Protein AF-A0A0Q4EYF9-F1 (afdb_monomer_lite)

Structure (mmCIF, N/CA/C/O backbone):
data_AF-A0A0Q4EYF9-F1
#
_entry.id   AF-A0A0Q4EYF9-F1
#
loop_
_atom_site.group_PDB
_atom_site.id
_atom_site.type_symbol
_atom_site.label_atom_id
_atom_site.label_alt_id
_atom_site.label_comp_id
_atom_site.label_asym_id
_atom_site.label_entity_id
_atom_site.label_seq_id
_atom_site.pdbx_PDB_ins_code
_atom_site.Cartn_x
_atom_site.Cartn_y
_atom_site.Cartn_z
_atom_site.occupancy
_atom_site.B_iso_or_equiv
_atom_site.auth_seq_id
_atom_site.auth_comp_id
_atom_site.auth_asym_id
_atom_site.auth_atom_id
_atom_site.pdbx_PDB_model_num
ATOM 1 N N . MET A 1 1 ? 10.839 -19.754 -14.625 1.00 49.28 1 MET A N 1
ATOM 2 C CA . MET A 1 1 ? 10.284 -20.472 -13.452 1.00 49.28 1 MET A CA 1
ATOM 3 C C . MET A 1 1 ? 11.012 -19.966 -12.210 1.00 49.28 1 MET A C 1
ATOM 5 O O . MET A 1 1 ? 12.234 -20.038 -12.202 1.00 49.28 1 MET A O 1
ATOM 9 N N . MET A 1 2 ? 10.324 -19.394 -11.211 1.00 56.84 2 MET A N 1
ATOM 10 C CA . MET A 1 2 ? 10.989 -18.955 -9.967 1.00 56.84 2 MET A CA 1
ATOM 11 C C . MET A 1 2 ? 11.640 -20.159 -9.274 1.00 56.84 2 MET A C 1
ATOM 13 O O . MET A 1 2 ? 10.996 -21.193 -9.101 1.00 56.84 2 MET A O 1
ATOM 17 N N . GLN A 1 3 ? 12.909 -20.034 -8.874 1.00 73.81 3 GLN A N 1
ATOM 18 C CA . GLN A 1 3 ? 13.609 -21.098 -8.151 1.00 73.81 3 GLN A CA 1
ATOM 19 C C . GLN A 1 3 ? 12.889 -21.419 -6.822 1.00 73.81 3 GLN A C 1
ATOM 21 O O . GLN A 1 3 ? 12.467 -20.494 -6.123 1.00 73.81 3 GLN A O 1
ATOM 26 N N . PRO A 1 4 ? 12.793 -22.698 -6.404 1.00 75.44 4 PRO A N 1
ATOM 27 C CA . PRO A 1 4 ? 12.053 -23.109 -5.202 1.00 7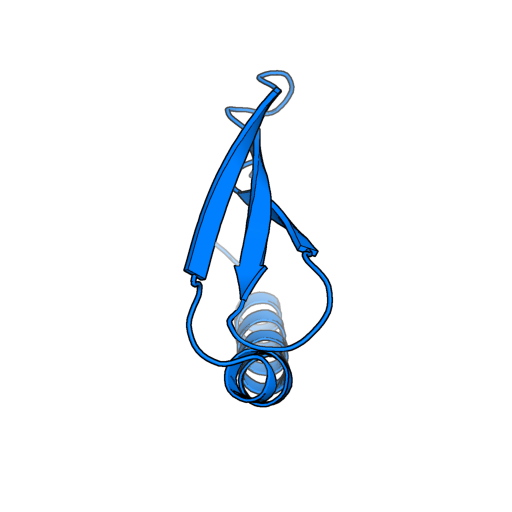5.44 4 PRO A CA 1
ATOM 28 C C . PRO A 1 4 ? 12.460 -22.373 -3.917 1.00 75.44 4 PRO A C 1
ATOM 30 O O . PRO A 1 4 ? 11.618 -22.070 -3.072 1.00 75.44 4 PRO A O 1
ATOM 33 N N . LYS A 1 5 ? 13.749 -22.031 -3.788 1.00 72.75 5 LYS A N 1
ATOM 34 C CA . LYS A 1 5 ? 14.285 -21.254 -2.659 1.00 72.75 5 LYS A CA 1
ATOM 35 C C . LYS A 1 5 ? 13.768 -19.814 -2.639 1.00 72.75 5 LYS A C 1
ATOM 37 O O . LYS A 1 5 ? 13.454 -19.303 -1.569 1.00 72.75 5 LYS A O 1
ATOM 42 N N . LEU A 1 6 ? 13.629 -19.191 -3.809 1.00 68.31 6 LEU A N 1
ATOM 43 C CA . LEU A 1 6 ? 13.081 -17.842 -3.936 1.00 68.31 6 LEU A CA 1
ATOM 44 C C . LEU A 1 6 ? 11.599 -17.831 -3.549 1.00 68.31 6 LEU A C 1
ATOM 46 O O . LEU A 1 6 ? 11.176 -16.997 -2.759 1.00 68.31 6 LEU A O 1
ATOM 50 N N . LEU A 1 7 ? 10.830 -18.826 -4.003 1.00 76.44 7 LEU A N 1
ATOM 51 C CA . LEU A 1 7 ? 9.425 -18.969 -3.617 1.00 76.44 7 LEU A CA 1
ATOM 52 C C . LEU A 1 7 ? 9.255 -19.170 -2.100 1.00 76.44 7 LEU A C 1
ATOM 54 O O . LEU A 1 7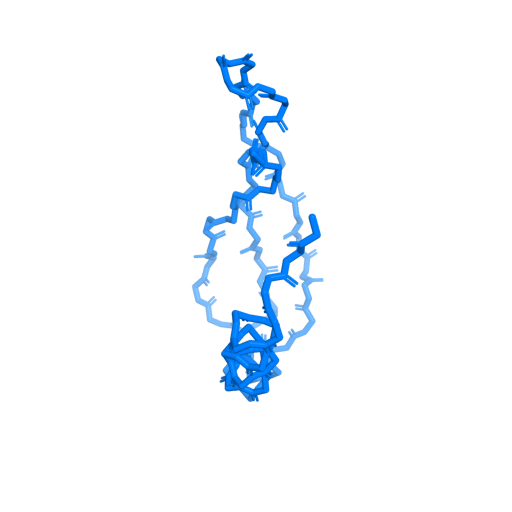 ? 8.354 -18.587 -1.498 1.00 76.44 7 LEU A O 1
ATOM 58 N N . ALA A 1 8 ? 10.116 -19.973 -1.468 1.00 78.75 8 ALA A N 1
ATOM 59 C CA . ALA A 1 8 ? 10.098 -20.176 -0.019 1.00 78.75 8 ALA A CA 1
ATOM 60 C C . ALA A 1 8 ? 10.434 -18.888 0.756 1.00 78.75 8 ALA A C 1
ATOM 62 O O . ALA A 1 8 ? 9.747 -18.563 1.727 1.00 78.75 8 ALA A O 1
ATOM 63 N N . ALA A 1 9 ? 11.432 -18.128 0.295 1.00 73.88 9 ALA A N 1
ATOM 64 C CA . ALA A 1 9 ? 11.793 -16.836 0.874 1.00 73.88 9 ALA A CA 1
ATOM 65 C C . ALA A 1 9 ? 10.647 -15.817 0.751 1.00 73.88 9 ALA A C 1
ATOM 67 O O . ALA A 1 9 ? 10.268 -15.203 1.750 1.00 73.88 9 ALA A O 1
ATOM 68 N N . CYS A 1 10 ? 10.016 -15.713 -0.425 1.00 73.38 10 CYS A N 1
ATOM 69 C CA . CYS A 1 10 ? 8.856 -14.845 -0.635 1.00 73.38 10 CYS A CA 1
ATOM 70 C C . CYS A 1 10 ? 7.690 -15.220 0.294 1.00 73.38 10 CYS A C 1
ATOM 72 O O . CYS A 1 10 ? 7.110 -14.348 0.938 1.00 73.38 10 CYS A O 1
ATOM 74 N N . LYS A 1 11 ? 7.385 -16.517 0.443 1.00 75.62 11 LYS A N 1
ATOM 75 C CA . LYS A 1 11 ? 6.340 -16.997 1.368 1.00 75.62 11 LYS A CA 1
ATOM 76 C C . LYS A 1 11 ? 6.652 -16.655 2.830 1.00 75.62 11 LYS A C 1
ATOM 78 O O . LYS A 1 11 ? 5.761 -16.215 3.558 1.00 75.62 11 LYS A O 1
ATOM 83 N N . GLN A 1 12 ? 7.908 -16.802 3.262 1.00 77.06 12 GLN A N 1
ATOM 84 C CA . GLN A 1 12 ? 8.334 -16.389 4.604 1.00 77.06 12 GLN A CA 1
ATOM 85 C C . GLN A 1 12 ? 8.211 -14.876 4.814 1.00 77.06 12 GLN A C 1
ATOM 87 O O . GLN A 1 12 ? 7.780 -14.446 5.884 1.00 77.06 12 GLN A O 1
ATOM 92 N N . GLN A 1 13 ? 8.558 -14.064 3.814 1.00 70.31 13 GLN A N 1
ATOM 93 C CA . GLN A 1 13 ? 8.396 -12.611 3.889 1.00 70.31 13 GLN A CA 1
ATOM 94 C C . GLN A 1 13 ? 6.917 -12.218 3.965 1.00 70.31 13 GLN A C 1
ATOM 96 O O . GLN A 1 13 ? 6.544 -11.440 4.840 1.00 70.31 13 GLN A O 1
ATOM 101 N N . MET A 1 14 ? 6.054 -12.820 3.142 1.00 71.06 14 MET A N 1
ATOM 102 C CA . MET A 1 14 ? 4.604 -12.599 3.184 1.00 71.06 14 MET A CA 1
ATOM 103 C C . MET A 1 14 ? 4.002 -12.908 4.557 1.00 71.06 14 MET A C 1
ATOM 105 O O . MET A 1 14 ? 3.251 -12.095 5.097 1.00 71.06 14 MET A O 1
ATOM 109 N N . SER A 1 15 ? 4.380 -14.034 5.169 1.00 67.81 15 SER A N 1
ATOM 110 C CA . SER A 1 15 ? 3.898 -14.400 6.507 1.00 67.81 15 SER A CA 1
ATOM 111 C C . SER A 1 15 ? 4.317 -13.394 7.586 1.00 67.81 15 SER A C 1
ATOM 113 O O . SER A 1 15 ? 3.596 -13.221 8.567 1.00 67.81 15 SER A O 1
ATOM 115 N N . LYS A 1 16 ? 5.459 -12.717 7.416 1.00 71.31 16 LYS A N 1
ATOM 116 C CA . LYS A 1 16 ? 5.944 -11.672 8.333 1.00 71.31 16 LYS A CA 1
ATOM 117 C C . LYS A 1 16 ? 5.304 -10.306 8.074 1.00 71.31 16 LYS A C 1
ATOM 119 O O . LYS A 1 16 ? 5.286 -9.473 8.975 1.00 71.31 16 LYS A O 1
ATOM 124 N N . MET A 1 17 ? 4.753 -10.078 6.880 1.00 66.88 17 MET A N 1
ATOM 125 C CA . MET A 1 17 ? 4.011 -8.856 6.545 1.00 66.88 17 MET A CA 1
ATOM 126 C C . MET A 1 17 ? 2.568 -8.864 7.069 1.00 66.88 17 MET A C 1
ATOM 128 O O . MET A 1 17 ? 2.001 -7.797 7.289 1.00 66.88 17 MET A O 1
ATOM 132 N N . GLY A 1 18 ? 1.984 -10.041 7.321 1.00 65.00 18 GLY A N 1
ATOM 133 C CA . GLY A 1 18 ? 0.609 -10.186 7.813 1.00 65.00 18 GLY A CA 1
ATOM 134 C C . GLY A 1 18 ? 0.323 -9.444 9.129 1.00 65.00 18 GLY A C 1
ATOM 135 O O . GLY A 1 18 ? -0.561 -8.587 9.142 1.00 65.00 18 GLY A O 1
ATOM 136 N N . PRO A 1 19 ? 1.065 -9.698 10.226 1.00 64.50 19 PRO A N 1
ATOM 137 C CA . PRO A 1 19 ? 0.786 -9.063 11.518 1.00 64.50 19 PRO A CA 1
ATOM 138 C C . PRO A 1 19 ? 0.919 -7.523 11.510 1.00 64.50 19 PRO A C 1
ATOM 140 O O . PRO A 1 19 ? 0.018 -6.852 12.019 1.00 64.50 19 PRO A O 1
ATOM 143 N N . PRO A 1 20 ? 1.957 -6.920 10.888 1.00 70.31 20 PRO A N 1
ATOM 144 C CA . PRO A 1 20 ? 2.068 -5.463 10.762 1.00 70.31 20 PRO A CA 1
ATOM 145 C C . PRO A 1 20 ? 0.985 -4.813 9.892 1.00 70.31 20 PRO A C 1
ATOM 147 O O . PRO A 1 20 ? 0.634 -3.657 10.132 1.00 70.31 20 PRO A O 1
ATOM 150 N N . LEU A 1 21 ? 0.470 -5.519 8.878 1.00 69.75 21 LEU A N 1
ATOM 151 C CA . LEU A 1 21 ? -0.625 -5.033 8.032 1.00 69.75 21 LEU A CA 1
ATOM 152 C C . LEU A 1 21 ? -1.976 -5.155 8.744 1.00 69.75 21 LEU A C 1
ATOM 154 O O . LEU A 1 21 ? -2.748 -4.200 8.746 1.00 69.75 21 LEU A O 1
ATOM 158 N N . ALA A 1 22 ? -2.228 -6.272 9.430 1.00 70.44 22 ALA A N 1
ATOM 159 C CA . ALA A 1 22 ? -3.441 -6.474 10.222 1.00 70.44 22 ALA A CA 1
ATOM 160 C C . ALA A 1 22 ? -3.575 -5.435 11.351 1.00 70.44 22 ALA A C 1
ATOM 162 O O . ALA A 1 22 ? -4.665 -4.921 11.597 1.00 70.44 22 ALA A O 1
ATOM 163 N N . ALA A 1 23 ? -2.460 -5.055 11.987 1.00 78.25 23 ALA A N 1
ATOM 164 C CA . ALA A 1 23 ? -2.439 -4.031 13.033 1.00 78.25 23 ALA A CA 1
ATOM 165 C C . ALA A 1 23 ? -2.878 -2.632 12.549 1.00 78.25 23 ALA A C 1
ATOM 167 O O . ALA A 1 23 ? -3.334 -1.816 13.353 1.00 78.25 23 ALA A O 1
ATOM 168 N N . LYS A 1 24 ? -2.764 -2.344 11.246 1.00 77.88 24 LYS A N 1
ATOM 169 C CA . LYS A 1 24 ? -3.187 -1.065 10.650 1.00 77.88 24 LYS A CA 1
ATOM 170 C C . LYS A 1 24 ? -4.698 -0.993 10.406 1.00 77.88 24 LYS A C 1
ATOM 172 O O . LYS A 1 24 ? -5.220 0.096 10.188 1.00 77.88 24 LYS A O 1
ATOM 177 N N . GLY A 1 25 ? -5.414 -2.113 10.501 1.00 81.94 25 GLY A N 1
ATOM 178 C CA . GLY A 1 25 ? -6.840 -2.186 10.184 1.00 81.94 25 GLY A CA 1
ATOM 179 C C . GLY A 1 25 ? -7.101 -2.236 8.679 1.00 81.94 25 GLY A C 1
ATOM 180 O O . GLY A 1 25 ? -6.194 -2.490 7.884 1.00 81.94 25 GLY A O 1
ATOM 181 N N . ARG A 1 26 ? -8.356 -2.030 8.271 1.00 86.31 26 ARG A N 1
ATOM 182 C CA . ARG A 1 26 ? -8.742 -2.102 6.853 1.00 86.31 26 ARG A CA 1
ATOM 183 C C . ARG A 1 26 ? -8.138 -0.938 6.062 1.00 86.31 26 ARG A C 1
ATOM 185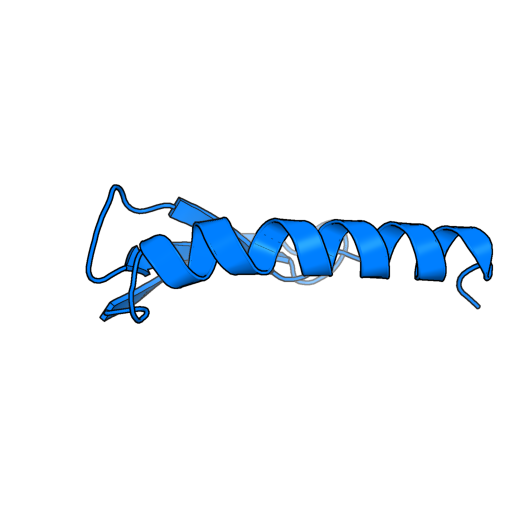 O O . ARG A 1 26 ? -7.836 0.122 6.614 1.00 86.31 26 ARG A O 1
ATOM 192 N N . ILE A 1 27 ? -7.976 -1.119 4.750 1.00 88.62 27 ILE A N 1
ATOM 193 C CA . ILE A 1 27 ? -7.661 -0.005 3.849 1.00 88.62 27 ILE A CA 1
ATOM 194 C C . ILE A 1 27 ? -8.902 0.884 3.775 1.00 88.62 27 ILE A C 1
ATOM 196 O O . ILE A 1 27 ? -9.968 0.433 3.365 1.00 88.62 27 ILE A O 1
ATOM 200 N N . LYS A 1 28 ? -8.756 2.146 4.175 1.00 90.81 28 LYS A N 1
ATOM 201 C CA . LYS A 1 28 ? -9.810 3.161 4.095 1.00 90.81 28 LYS A CA 1
ATOM 202 C C . LYS A 1 28 ? -9.815 3.845 2.733 1.00 90.81 28 LYS A C 1
ATOM 204 O O . LYS A 1 28 ? -10.870 4.186 2.207 1.00 90.81 28 LYS A O 1
ATOM 209 N N . THR A 1 29 ? -8.631 4.091 2.177 1.00 91.38 29 THR A N 1
ATOM 210 C CA . THR A 1 29 ? -8.488 4.810 0.908 1.00 91.38 29 THR A CA 1
ATOM 211 C C . THR A 1 29 ? -7.263 4.325 0.156 1.00 91.38 29 THR A C 1
ATOM 213 O O . THR A 1 29 ? -6.194 4.150 0.741 1.00 91.38 29 THR A O 1
ATOM 216 N N . LEU A 1 30 ? -7.432 4.157 -1.151 1.00 91.69 30 LEU A N 1
ATOM 217 C CA . LEU A 1 30 ? -6.375 3.860 -2.102 1.00 91.69 30 LEU A CA 1
ATOM 218 C C . LEU A 1 30 ? -6.355 4.981 -3.145 1.00 91.69 30 LEU A C 1
ATOM 220 O O . LEU A 1 30 ? -7.335 5.170 -3.860 1.00 91.69 30 LEU A O 1
ATOM 224 N N . THR A 1 31 ? -5.271 5.752 -3.206 1.00 93.12 31 THR A N 1
ATOM 225 C CA . THR A 1 31 ? -5.138 6.886 -4.132 1.00 93.12 31 THR A CA 1
ATOM 226 C C . THR A 1 31 ? -4.049 6.592 -5.148 1.00 93.12 31 THR A C 1
ATOM 228 O O . THR A 1 31 ? -2.899 6.395 -4.764 1.00 93.12 31 THR A O 1
ATOM 231 N N . PHE A 1 32 ? -4.396 6.584 -6.432 1.00 92.62 32 PHE A N 1
ATOM 232 C CA . PHE A 1 32 ? -3.419 6.514 -7.516 1.00 92.62 32 PHE A CA 1
ATOM 233 C C . PHE A 1 32 ? -2.583 7.798 -7.549 1.00 92.62 32 PHE A C 1
ATOM 235 O O . PHE A 1 32 ? -3.138 8.896 -7.485 1.00 92.62 32 PHE A O 1
ATOM 242 N N . LEU A 1 33 ? -1.260 7.661 -7.617 1.00 92.94 33 LEU A N 1
ATOM 243 C CA . LEU A 1 33 ? -0.337 8.794 -7.689 1.00 92.94 33 LEU A CA 1
ATOM 244 C C . LEU A 1 33 ? 0.265 8.942 -9.083 1.00 92.94 33 LEU A C 1
ATOM 246 O O . LEU A 1 33 ? 0.215 10.026 -9.655 1.00 92.94 33 LEU A O 1
ATOM 250 N N . LYS A 1 34 ? 0.855 7.871 -9.617 1.00 91.75 34 LYS A N 1
ATOM 251 C CA . LYS A 1 34 ? 1.489 7.871 -10.938 1.00 91.75 34 LYS A CA 1
ATOM 252 C C . LYS A 1 34 ? 1.619 6.457 -11.485 1.00 91.75 34 LYS A C 1
ATOM 254 O O . LYS A 1 34 ? 1.560 5.497 -10.719 1.00 91.75 34 LYS A O 1
ATOM 259 N N . ALA A 1 35 ? 1.862 6.362 -12.785 1.00 89.88 35 ALA A N 1
ATOM 260 C CA . ALA A 1 35 ? 2.320 5.144 -13.429 1.00 89.88 35 ALA A CA 1
ATOM 261 C C . ALA A 1 35 ? 3.618 5.423 -14.192 1.00 89.88 35 ALA A C 1
ATOM 263 O O . ALA A 1 35 ? 3.741 6.471 -14.828 1.00 89.88 35 ALA A O 1
ATOM 264 N N . ASP A 1 36 ? 4.560 4.493 -14.102 1.00 87.19 36 ASP A N 1
ATOM 265 C CA . ASP A 1 36 ? 5.756 4.413 -14.929 1.00 87.19 36 ASP A CA 1
ATOM 266 C C . ASP A 1 36 ? 5.604 3.254 -15.925 1.00 87.19 36 ASP A C 1
ATOM 268 O O . ASP A 1 36 ? 4.858 2.302 -15.681 1.00 87.19 36 ASP A O 1
ATOM 272 N N . MET A 1 37 ? 6.253 3.378 -17.078 1.00 83.12 37 MET A N 1
ATOM 273 C CA . MET A 1 37 ? 6.183 2.426 -18.190 1.00 83.12 37 MET A CA 1
ATOM 274 C C . ME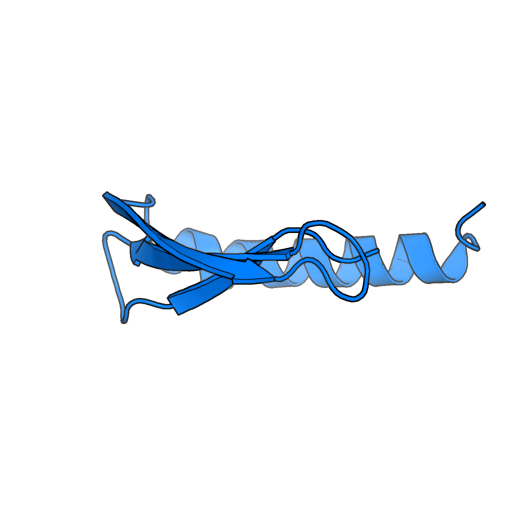T A 1 37 ? 7.574 1.929 -18.613 1.00 83.12 37 MET A C 1
ATOM 276 O O . MET A 1 37 ? 7.662 1.174 -19.580 1.00 83.12 37 MET A O 1
ATOM 280 N N . ALA A 1 38 ? 8.649 2.362 -17.940 1.00 76.06 38 ALA A N 1
ATOM 281 C CA . ALA A 1 38 ? 10.024 2.078 -18.348 1.00 76.06 38 ALA A CA 1
ATOM 282 C C . ALA A 1 38 ? 10.352 0.573 -18.368 1.00 76.06 38 ALA A C 1
ATOM 284 O O . ALA A 1 38 ? 10.899 0.100 -19.358 1.00 76.06 38 ALA A O 1
ATOM 285 N N . ASP A 1 39 ? 9.938 -0.176 -17.340 1.00 66.25 39 ASP A N 1
ATOM 286 C CA . ASP A 1 39 ? 10.149 -1.630 -17.204 1.00 66.25 39 ASP A CA 1
ATOM 287 C C . ASP A 1 39 ? 8.805 -2.380 -17.076 1.00 66.25 39 ASP A C 1
ATOM 289 O O . ASP A 1 39 ? 8.599 -3.262 -16.241 1.00 66.25 39 ASP A O 1
ATOM 293 N N . GLY A 1 40 ? 7.8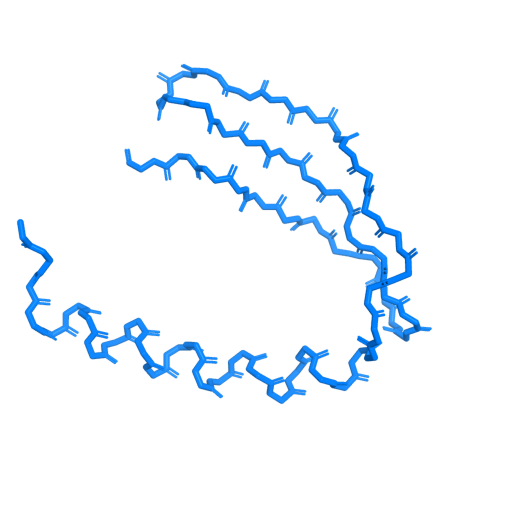34 -1.979 -17.902 1.00 73.25 40 GLY A N 1
ATOM 294 C CA . GLY A 1 40 ? 6.434 -2.391 -17.781 1.00 73.25 40 GLY A CA 1
ATOM 295 C C . GLY A 1 40 ? 5.613 -1.415 -16.935 1.00 73.25 40 GLY A C 1
ATOM 296 O O . GLY A 1 40 ? 6.124 -0.416 -16.437 1.00 73.25 40 GLY A O 1
ATOM 297 N N . ARG A 1 41 ? 4.303 -1.669 -16.812 1.00 79.31 41 ARG A N 1
ATOM 298 C CA . ARG A 1 41 ? 3.394 -0.782 -16.069 1.00 79.31 41 ARG A CA 1
ATOM 299 C C . ARG A 1 41 ? 3.636 -0.943 -14.565 1.00 79.31 41 ARG A C 1
ATOM 301 O O . ARG A 1 41 ? 3.169 -1.914 -13.971 1.00 79.31 41 ARG A O 1
ATOM 308 N N . GLU A 1 42 ? 4.343 0.008 -13.965 1.00 87.81 42 GLU A N 1
ATOM 309 C CA . GLU A 1 42 ? 4.501 0.152 -12.516 1.00 87.81 42 GLU A CA 1
ATOM 310 C C . GLU A 1 42 ? 3.598 1.284 -12.026 1.00 87.81 42 GLU A C 1
ATOM 312 O O . GLU A 1 42 ? 3.685 2.414 -12.491 1.00 87.81 42 GLU A O 1
ATOM 317 N N . GLU A 1 43 ? 2.724 1.011 -11.067 1.00 90.31 43 GLU A N 1
ATOM 318 C CA . GLU A 1 43 ? 1.800 1.993 -10.515 1.00 90.31 43 GLU A CA 1
ATOM 319 C C . GLU A 1 43 ? 2.151 2.316 -9.069 1.00 90.31 43 GLU A C 1
ATOM 321 O O . GLU A 1 43 ? 2.338 1.436 -8.228 1.00 90.31 43 GLU A O 1
ATOM 326 N N . THR A 1 44 ? 2.192 3.604 -8.751 1.00 91.19 44 THR A N 1
ATOM 327 C CA . THR A 1 44 ? 2.391 4.094 -7.392 1.00 91.19 44 THR A CA 1
ATOM 328 C C . THR A 1 44 ? 1.051 4.484 -6.777 1.00 91.19 44 THR A C 1
ATOM 330 O O . THR A 1 44 ? 0.334 5.333 -7.310 1.00 91.19 44 THR A O 1
ATOM 333 N N . TYR A 1 45 ? 0.754 3.939 -5.600 1.00 91.06 45 TYR A N 1
ATOM 334 C CA . TYR A 1 45 ? -0.446 4.233 -4.826 1.00 91.06 45 TYR A CA 1
ATOM 335 C C . TYR A 1 45 ? -0.110 4.759 -3.435 1.00 91.06 45 TYR A C 1
ATOM 337 O O . TYR A 1 45 ? 0.798 4.269 -2.770 1.00 91.06 45 TYR A O 1
ATOM 345 N N . LYS A 1 46 ? -0.906 5.705 -2.940 1.00 92.88 46 LYS A N 1
ATOM 346 C CA . LYS A 1 46 ? -0.963 6.053 -1.520 1.00 92.88 46 LYS A CA 1
ATOM 347 C C . LYS A 1 46 ? -2.077 5.249 -0.857 1.00 92.88 46 LYS A C 1
ATOM 349 O O . LYS A 1 46 ? -3.256 5.453 -1.141 1.00 92.88 46 LYS A O 1
ATOM 354 N N . VAL A 1 47 ? -1.702 4.357 0.048 1.00 90.81 47 VAL A N 1
ATOM 355 C CA . VAL A 1 47 ? -2.607 3.519 0.836 1.00 90.81 47 VAL A CA 1
ATOM 356 C C . VAL A 1 47 ? -2.793 4.138 2.210 1.00 90.81 47 VAL A C 1
ATOM 358 O O . VAL A 1 47 ? -1.836 4.333 2.959 1.00 90.81 47 VAL A O 1
ATOM 361 N N . THR A 1 48 ? -4.036 4.440 2.561 1.00 90.62 48 THR A N 1
ATOM 362 C CA . THR A 1 48 ? -4.406 4.914 3.894 1.00 90.62 48 THR A CA 1
ATOM 363 C C . THR A 1 48 ? -5.220 3.840 4.590 1.00 90.62 48 THR A C 1
ATOM 365 O O . THR A 1 48 ? -6.258 3.411 4.086 1.00 90.62 48 THR A O 1
ATOM 368 N N . PHE A 1 49 ? -4.747 3.415 5.754 1.00 90.19 49 PHE A N 1
ATOM 369 C CA . PHE A 1 49 ? -5.424 2.446 6.606 1.00 90.19 49 PHE A CA 1
ATOM 370 C C . PHE A 1 49 ? -6.286 3.146 7.661 1.00 90.19 49 PHE A C 1
ATOM 372 O O . PHE A 1 49 ? -6.159 4.352 7.875 1.00 90.19 49 PHE A O 1
ATOM 379 N N . GLU A 1 50 ? -7.144 2.392 8.343 1.00 89.38 50 GLU A N 1
ATOM 380 C CA . GLU A 1 50 ? -7.905 2.885 9.499 1.00 89.38 50 GLU A CA 1
ATOM 381 C C . GLU A 1 50 ? -6.997 3.398 10.627 1.00 89.38 50 GLU A C 1
ATOM 383 O O . GLU A 1 50 ? -7.356 4.347 11.324 1.00 89.38 50 GLU A O 1
ATOM 388 N N . LYS A 1 51 ? -5.822 2.784 10.808 1.00 84.38 51 LYS A N 1
ATOM 389 C CA . LYS A 1 51 ? -4.849 3.128 11.847 1.00 84.38 51 LYS A CA 1
ATOM 390 C C . LYS A 1 51 ? -3.444 3.282 11.264 1.00 84.38 51 LYS A C 1
ATOM 392 O O . LYS A 1 51 ? -2.985 2.495 10.437 1.00 84.38 51 LYS A O 1
ATOM 397 N N . GLY A 1 52 ? -2.713 4.265 11.785 1.00 82.25 52 GLY A N 1
ATOM 398 C CA . GLY A 1 52 ? -1.323 4.536 11.418 1.00 82.25 52 GLY A CA 1
ATOM 399 C C . GLY A 1 52 ? -1.164 5.526 10.263 1.00 82.25 52 GLY A C 1
ATOM 400 O O . GLY A 1 52 ? -2.120 6.135 9.791 1.00 82.25 52 GLY A O 1
ATOM 401 N N . LYS A 1 53 ? 0.089 5.732 9.843 1.00 86.00 53 LYS A N 1
ATOM 402 C CA . LYS A 1 53 ? 0.426 6.675 8.769 1.00 86.00 53 LYS A CA 1
ATOM 403 C C . LYS A 1 53 ? 0.131 6.064 7.390 1.00 86.00 53 LYS A C 1
ATOM 405 O O . LYS A 1 53 ? 0.346 4.858 7.226 1.00 86.00 53 LYS A O 1
ATOM 410 N N . PRO A 1 54 ? -0.294 6.879 6.403 1.00 88.62 54 PRO A N 1
ATOM 411 C CA . PRO A 1 54 ? -0.384 6.449 5.013 1.00 88.62 54 PRO A CA 1
ATOM 412 C C . PRO A 1 54 ? 0.940 5.865 4.515 1.00 88.62 54 PRO A C 1
ATOM 414 O O . PRO A 1 54 ? 2.014 6.303 4.929 1.00 88.62 54 PRO A O 1
ATOM 417 N N . GLN A 1 55 ? 0.854 4.890 3.619 1.00 89.81 55 GLN A N 1
ATOM 418 C CA . GLN A 1 55 ? 1.998 4.226 3.004 1.00 89.81 55 GLN A CA 1
ATOM 419 C C . GLN A 1 55 ? 1.968 4.408 1.494 1.00 89.81 55 GLN A C 1
ATOM 421 O O . GLN A 1 55 ? 0.897 4.501 0.904 1.00 89.81 55 GLN A O 1
ATOM 426 N N . THR A 1 56 ? 3.141 4.428 0.874 1.00 90.12 56 THR A N 1
ATOM 427 C CA . THR A 1 56 ? 3.261 4.402 -0.584 1.00 90.12 56 THR A CA 1
ATOM 428 C C . THR A 1 56 ? 3.549 2.976 -1.014 1.00 90.12 56 THR A C 1
ATOM 430 O O . THR A 1 56 ? 4.511 2.379 -0.534 1.00 90.12 56 THR A O 1
ATOM 433 N N . TRP A 1 57 ? 2.691 2.415 -1.856 1.00 88.62 57 TRP A N 1
ATOM 434 C CA . TRP A 1 57 ? 2.832 1.077 -2.416 1.00 88.62 57 TRP A CA 1
ATOM 435 C C . TRP A 1 57 ? 3.130 1.188 -3.905 1.00 88.62 57 TRP A C 1
ATOM 437 O O . TRP A 1 57 ? 2.528 2.005 -4.599 1.00 88.62 57 TRP A O 1
ATOM 447 N N . LEU A 1 58 ? 4.057 0.361 -4.372 1.00 87.00 58 LEU A N 1
ATOM 448 C CA . LEU A 1 58 ? 4.376 0.180 -5.782 1.00 87.00 58 LEU A CA 1
ATOM 449 C C . LEU A 1 58 ? 3.788 -1.166 -6.201 1.00 87.00 58 LEU A C 1
ATOM 451 O O . LEU A 1 58 ? 3.979 -2.164 -5.503 1.00 87.00 58 LEU A O 1
ATOM 455 N N . ILE A 1 59 ? 3.001 -1.171 -7.272 1.00 83.69 59 ILE A N 1
ATOM 456 C CA . ILE A 1 59 ? 2.306 -2.353 -7.783 1.00 83.69 59 ILE A CA 1
ATOM 457 C C . ILE A 1 59 ? 2.622 -2.473 -9.271 1.00 83.69 59 ILE A C 1
ATOM 459 O O . ILE A 1 59 ? 2.320 -1.563 -10.036 1.00 83.69 59 ILE A O 1
ATOM 463 N N . GLY A 1 60 ? 3.196 -3.601 -9.680 1.00 78.31 60 GLY A N 1
ATOM 464 C CA . GLY A 1 60 ? 3.731 -3.781 -11.032 1.00 78.31 60 GLY A CA 1
ATOM 465 C C . GLY A 1 60 ? 5.255 -3.672 -11.052 1.00 78.31 60 GLY A C 1
ATOM 466 O O . GLY A 1 60 ? 5.867 -3.660 -9.987 1.00 78.31 60 GLY A O 1
ATOM 467 N N . GLY A 1 61 ? 5.838 -3.645 -12.253 1.00 63.94 61 GLY A N 1
ATOM 468 C CA . GLY A 1 61 ? 7.278 -3.834 -12.465 1.00 63.94 61 GLY A CA 1
ATOM 469 C C . GLY A 1 61 ? 7.690 -5.282 -12.175 1.00 63.94 61 GLY A C 1
ATOM 470 O O . GLY A 1 61 ? 7.687 -5.723 -11.025 1.00 63.94 61 GLY A O 1
ATOM 471 N N . LEU A 1 62 ? 7.981 -6.056 -13.220 1.00 54.72 62 LEU A N 1
ATOM 47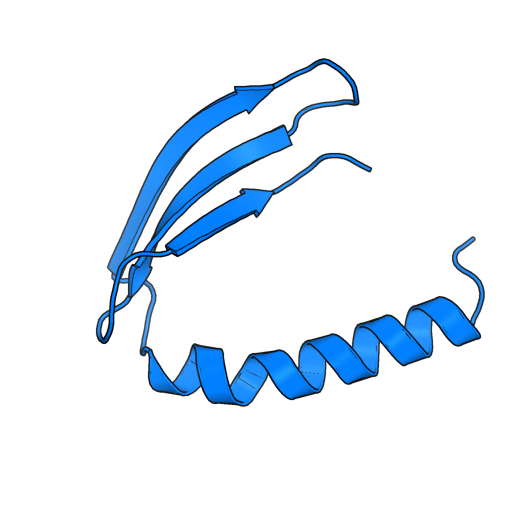2 C CA . LEU A 1 62 ? 8.463 -7.438 -13.116 1.00 54.72 62 LEU A CA 1
ATOM 473 C C . LEU A 1 62 ? 9.741 -7.608 -13.925 1.00 54.72 62 LEU A C 1
ATOM 475 O O . LEU A 1 62 ? 9.718 -7.206 -15.107 1.00 54.72 62 LEU A O 1
#

Secondary structure (DSSP, 8-state):
---HHHHHHHHHHHHHHHHHHHTT-SEEEEEEEEEE-BTB-EEEEEEEESSS--EEEEEE--

Foldseek 3Di:
DPDPVRVVVVVVVVVVVVVVVVVQAAFPDKAWDDWDCPQHTKTWIFTHGPHDDIDIDIDDRD

pLDDT: mean 79.73, std 10.7, range [49.28, 93.12]

Sequence (62 aa):
MMQPKLLAACKQQMSKMGPPLAAKGRIKTLTFLKADMADGREETYKVTFEKGKPQTWLIGGL

Radius of gyration: 14.28 Å; chains: 1; bounding box: 24×32×31 Å